Protein AF-A0A7S3N194-F1 (afdb_monomer)

InterPro domains:
  IPR008942 ENTH/VHS [G3DSA:1.25.40.90] (1-101)
  IPR008942 ENTH/VHS [SSF48464] (1-101)
  IPR013809 ENTH domain [PF01417] (1-84)
  IPR013809 ENTH domain [PS50942] (1-88)
  IPR013809 ENTH domain [SM00273] (1-88)

Structure (mmCIF, N/CA/C/O backbone):
data_AF-A0A7S3N194-F1
#
_entry.id   AF-A0A7S3N194-F1
#
loop_
_atom_site.group_PDB
_atom_site.id
_atom_site.type_symbol
_atom_site.label_atom_id
_atom_site.label_alt_id
_atom_site.label_comp_id
_atom_site.label_asym_id
_atom_site.label_entity_id
_atom_site.label_seq_id
_atom_site.pdbx_PDB_ins_code
_atom_site.Cartn_x
_atom_site.Cartn_y
_atom_site.Cartn_z
_atom_site.occupancy
_atom_site.B_iso_or_equiv
_atom_site.auth_seq_id
_atom_site.auth_comp_id
_atom_site.auth_asym_id
_atom_site.auth_atom_id
_atom_site.pdbx_PDB_model_num
ATOM 1 N N . MET A 1 1 ? -13.925 -4.784 -1.939 1.00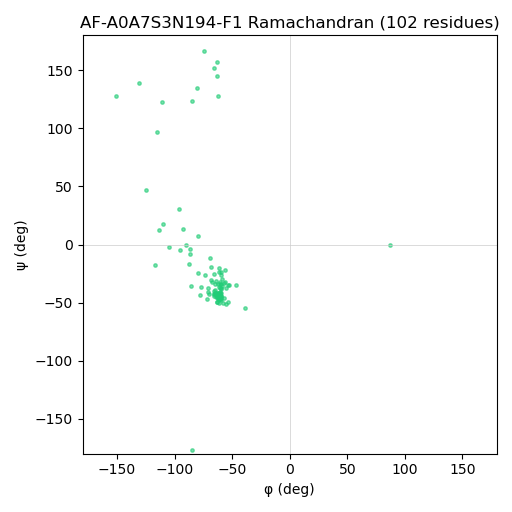 89.81 1 MET A N 1
ATOM 2 C CA . MET A 1 1 ? -12.545 -5.294 -2.088 1.00 89.81 1 MET A CA 1
ATOM 3 C C . MET A 1 1 ? -12.250 -5.888 -3.461 1.00 89.81 1 MET A C 1
ATOM 5 O O . MET A 1 1 ? -11.300 -5.421 -4.072 1.00 89.81 1 MET A O 1
ATOM 9 N N . LYS A 1 2 ? -13.063 -6.818 -3.996 1.00 90.88 2 LYS A N 1
ATOM 10 C CA . LYS A 1 2 ? -12.863 -7.462 -5.319 1.00 90.88 2 LYS A CA 1
ATOM 11 C C . LYS A 1 2 ? -12.347 -6.525 -6.428 1.00 90.88 2 LYS A C 1
ATOM 13 O O . LYS A 1 2 ? -11.285 -6.770 -6.983 1.00 90.88 2 LYS A O 1
ATOM 18 N N . HIS A 1 3 ? -13.035 -5.410 -6.674 1.00 93.06 3 HIS A N 1
ATOM 19 C CA . HIS A 1 3 ? -12.635 -4.463 -7.720 1.00 93.06 3 HIS A CA 1
ATOM 20 C C . HIS A 1 3 ? -11.260 -3.816 -7.509 1.00 93.06 3 HIS A C 1
ATOM 22 O O . HIS A 1 3 ? -10.567 -3.551 -8.484 1.00 93.06 3 HIS A O 1
ATOM 28 N N . LEU A 1 4 ? -10.838 -3.559 -6.266 1.00 94.19 4 LEU A N 1
ATOM 29 C CA . LEU A 1 4 ? -9.516 -2.980 -5.998 1.00 94.19 4 LEU A CA 1
ATOM 30 C C . LEU A 1 4 ? -8.405 -3.996 -6.284 1.00 94.19 4 LEU A C 1
ATOM 32 O O . LEU A 1 4 ? -7.382 -3.631 -6.858 1.00 94.19 4 LEU A O 1
ATOM 36 N N . TRP A 1 5 ? -8.639 -5.271 -5.966 1.00 94.81 5 TRP A N 1
ATOM 37 C CA . TRP A 1 5 ? -7.721 -6.359 -6.306 1.00 94.81 5 TRP A CA 1
ATOM 38 C C . TRP A 1 5 ? -7.580 -6.543 -7.819 1.00 94.81 5 TRP A C 1
ATOM 40 O O . TRP A 1 5 ? -6.464 -6.664 -8.316 1.00 94.81 5 TRP A O 1
ATOM 50 N N . GLU A 1 6 ? -8.686 -6.468 -8.564 1.00 94.69 6 GLU A N 1
ATOM 51 C CA . GLU A 1 6 ? -8.670 -6.483 -10.035 1.00 94.69 6 GLU A CA 1
ATOM 52 C C . GLU A 1 6 ? -7.846 -5.314 -10.604 1.00 94.69 6 GLU A C 1
ATOM 54 O O . GLU A 1 6 ? -7.117 -5.484 -11.580 1.00 94.69 6 GLU A O 1
ATOM 59 N N . LYS A 1 7 ? -7.898 -4.121 -9.987 1.00 93.38 7 LYS A N 1
ATOM 60 C CA . LYS A 1 7 ? -7.086 -2.973 -10.433 1.00 93.38 7 LYS A CA 1
ATOM 61 C C . LYS A 1 7 ? -5.588 -3.160 -10.203 1.00 93.38 7 LYS A C 1
ATOM 63 O O . LYS A 1 7 ? -4.817 -2.646 -11.014 1.00 93.38 7 LYS A O 1
ATOM 68 N N . LEU A 1 8 ? -5.163 -3.896 -9.176 1.00 93.75 8 LEU A N 1
ATOM 69 C CA . LEU A 1 8 ? -3.742 -4.211 -8.984 1.00 93.75 8 LEU A CA 1
ATOM 70 C C . LEU A 1 8 ? -3.190 -5.113 -10.096 1.00 93.75 8 LEU A C 1
ATOM 72 O O . LEU A 1 8 ? -2.012 -5.031 -10.410 1.00 93.75 8 LEU A O 1
ATOM 76 N N . GLN A 1 9 ? -4.033 -5.902 -10.763 1.00 93.06 9 GLN A N 1
ATOM 77 C CA . GLN A 1 9 ? -3.627 -6.754 -11.888 1.00 93.06 9 GLN A CA 1
ATOM 78 C C . GLN A 1 9 ? -3.500 -5.995 -13.225 1.00 93.06 9 GLN A C 1
ATOM 80 O O . GLN A 1 9 ? -3.319 -6.611 -14.277 1.00 93.06 9 GLN A O 1
ATOM 85 N N . SER A 1 10 ? -3.605 -4.660 -13.214 1.00 94.50 10 SER A N 1
ATOM 86 C CA . SER A 1 10 ? -3.433 -3.836 -14.417 1.00 94.50 10 SER A CA 1
ATOM 87 C C . SER A 1 10 ? -2.011 -3.951 -14.979 1.00 94.50 10 SER A C 1
ATOM 89 O O . SER A 1 10 ? -1.057 -4.266 -14.268 1.00 94.50 10 SER A O 1
ATOM 91 N N . LYS A 1 11 ? -1.841 -3.657 -16.274 1.00 94.06 11 LYS A N 1
ATOM 92 C CA . LYS A 1 11 ? -0.515 -3.717 -16.915 1.00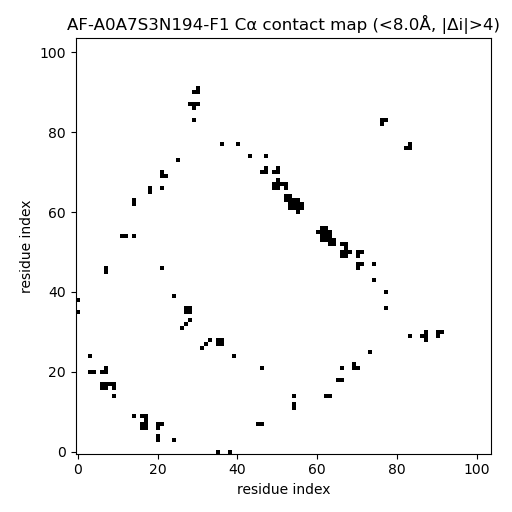 94.06 11 LYS A CA 1
ATOM 93 C C . LYS A 1 11 ? 0.414 -2.638 -16.327 1.00 94.06 11 LYS A C 1
ATOM 95 O O . LYS A 1 11 ? -0.084 -1.562 -16.000 1.00 94.06 11 LYS A O 1
ATOM 100 N N . PRO A 1 12 ? 1.752 -2.819 -16.304 1.00 92.56 12 PRO A N 1
ATOM 101 C CA . PRO A 1 12 ? 2.683 -1.808 -15.777 1.00 92.56 12 PRO A CA 1
ATOM 102 C C . PRO A 1 12 ? 2.527 -0.415 -16.407 1.00 92.56 12 PRO A C 1
ATOM 104 O O . PRO A 1 12 ? 2.601 0.593 -15.714 1.00 92.56 12 PRO A O 1
ATOM 107 N N . LYS A 1 13 ? 2.198 -0.346 -17.707 1.00 93.19 13 LYS A N 1
ATOM 108 C CA . LYS A 1 13 ? 1.898 0.918 -18.409 1.00 93.19 13 LYS A CA 1
ATOM 109 C C . LYS A 1 13 ? 0.692 1.683 -17.845 1.00 93.19 13 LYS A C 1
ATOM 111 O O . LYS A 1 13 ? 0.552 2.878 -18.073 1.00 93.19 13 LYS A O 1
ATOM 116 N N . GLU A 1 14 ? -0.187 0.998 -17.121 1.00 94.44 14 GLU A N 1
ATOM 117 C CA . GLU A 1 14 ? -1.345 1.557 -16.428 1.00 94.44 14 GLU A CA 1
ATOM 118 C C . GLU A 1 14 ? -1.032 1.833 -14.946 1.00 94.44 14 GLU A C 1
ATOM 120 O O . GLU A 1 14 ? -1.933 1.783 -14.109 1.00 94.44 14 GLU A O 1
ATOM 125 N N . TRP A 1 15 ? 0.225 2.146 -14.607 1.00 93.75 15 TRP A N 1
ATOM 126 C CA . TRP A 1 15 ? 0.702 2.386 -13.238 1.00 93.75 15 TRP A CA 1
ATOM 127 C C . TRP A 1 15 ? -0.200 3.324 -12.424 1.00 93.75 15 TRP A C 1
ATOM 129 O O . TRP A 1 15 ? -0.428 3.081 -11.246 1.00 93.75 15 TRP A O 1
ATOM 139 N N . ARG A 1 16 ? -0.812 4.338 -13.054 1.00 94.81 16 ARG A N 1
ATOM 140 C CA . ARG A 1 16 ? -1.766 5.254 -12.400 1.00 94.81 16 ARG A CA 1
ATOM 141 C C . ARG A 1 16 ? -2.992 4.530 -11.829 1.00 94.81 16 ARG A C 1
ATOM 143 O O . ARG A 1 16 ? -3.527 4.947 -10.806 1.00 94.81 16 ARG A O 1
ATOM 150 N N . ARG A 1 17 ? -3.470 3.461 -12.480 1.00 95.62 17 ARG A N 1
ATOM 151 C CA . ARG A 1 17 ? -4.587 2.633 -11.981 1.00 95.62 17 ARG A CA 1
ATOM 152 C C . ARG A 1 17 ? -4.164 1.832 -10.755 1.00 95.62 17 ARG A C 1
ATOM 154 O O . ARG A 1 17 ? -4.913 1.789 -9.783 1.00 95.62 17 ARG A O 1
ATOM 161 N N . ILE A 1 18 ? -2.963 1.262 -10.802 1.00 95.69 18 ILE A N 1
ATOM 162 C CA . ILE A 1 18 ? -2.358 0.516 -9.694 1.00 95.69 18 ILE A CA 1
ATOM 163 C C . ILE A 1 18 ? -2.149 1.459 -8.501 1.00 95.69 18 ILE A C 1
ATOM 165 O O . ILE A 1 18 ? -2.639 1.185 -7.409 1.00 95.69 18 ILE A O 1
ATOM 169 N N . ALA A 1 19 ? -1.539 2.625 -8.732 1.00 94.50 19 ALA A N 1
ATOM 170 C CA . ALA A 1 19 ? -1.311 3.658 -7.726 1.00 94.50 19 ALA A CA 1
ATOM 171 C C . ALA A 1 19 ? -2.615 4.083 -7.046 1.00 94.50 19 ALA A C 1
ATOM 173 O O . ALA A 1 19 ? -2.712 4.053 -5.822 1.00 94.50 19 ALA A O 1
ATOM 174 N N . LYS A 1 20 ? -3.650 4.426 -7.823 1.00 96.00 20 LYS A N 1
ATOM 175 C CA . LYS A 1 20 ? -4.959 4.808 -7.274 1.00 96.00 20 LYS A CA 1
ATOM 176 C C . LYS A 1 20 ? -5.588 3.689 -6.444 1.00 96.00 20 LYS A C 1
ATOM 178 O O . LYS A 1 20 ? -6.180 3.977 -5.411 1.00 96.00 20 LYS A O 1
ATOM 183 N N . ALA A 1 21 ? -5.450 2.428 -6.856 1.00 96.88 21 ALA A N 1
ATOM 184 C CA . ALA A 1 21 ? -5.954 1.301 -6.076 1.00 96.88 21 ALA A CA 1
ATOM 185 C C . ALA A 1 21 ? -5.246 1.188 -4.715 1.00 96.88 21 ALA A C 1
ATOM 187 O O . ALA A 1 21 ? -5.928 1.064 -3.700 1.00 96.88 21 ALA A O 1
ATOM 188 N N . ILE A 1 22 ? -3.914 1.315 -4.681 1.00 95.94 22 ILE A N 1
ATOM 189 C CA . ILE A 1 22 ? -3.121 1.300 -3.438 1.00 95.94 22 ILE A CA 1
ATOM 190 C C . ILE A 1 22 ? -3.513 2.471 -2.526 1.00 95.94 22 ILE A C 1
ATOM 192 O O . ILE A 1 22 ? -3.731 2.273 -1.335 1.00 95.94 22 ILE A O 1
ATOM 196 N N . HIS A 1 23 ? -3.688 3.672 -3.081 1.00 96.25 23 HIS A N 1
ATOM 197 C CA . HIS A 1 23 ? -4.139 4.842 -2.321 1.00 96.25 23 HIS A CA 1
ATOM 198 C C . HIS A 1 23 ? -5.520 4.637 -1.693 1.00 96.25 23 HIS A C 1
ATOM 200 O O . HIS A 1 23 ? -5.737 4.979 -0.532 1.00 96.25 23 HIS A O 1
ATOM 206 N N . VAL A 1 24 ? -6.458 4.052 -2.442 1.00 96.56 24 VAL A N 1
ATOM 207 C CA . VAL A 1 24 ? -7.786 3.735 -1.905 1.00 96.56 24 VAL A CA 1
ATOM 208 C C . VAL A 1 24 ? -7.684 2.676 -0.806 1.00 96.56 24 VAL A C 1
ATOM 210 O O . VAL A 1 24 ? -8.360 2.804 0.211 1.00 96.56 24 VAL A O 1
ATOM 213 N N . MET A 1 25 ? -6.833 1.659 -0.962 1.00 96.94 25 MET A N 1
ATOM 214 C CA . MET A 1 25 ? -6.605 0.660 0.087 1.00 96.94 25 MET A CA 1
ATOM 215 C C . MET A 1 25 ? -6.033 1.290 1.365 1.00 96.94 25 MET A C 1
ATOM 217 O O . MET A 1 25 ? -6.580 1.043 2.438 1.00 96.94 25 MET A O 1
ATOM 221 N N . ASP A 1 26 ? -5.017 2.153 1.264 1.00 96.12 26 ASP A N 1
ATOM 222 C CA . ASP A 1 26 ? -4.463 2.897 2.410 1.00 96.12 26 ASP A CA 1
ATOM 223 C C . ASP A 1 26 ? -5.536 3.741 3.113 1.00 96.12 26 ASP A C 1
ATOM 225 O O . ASP A 1 26 ? -5.698 3.682 4.336 1.00 96.12 26 ASP A O 1
ATOM 229 N N . TYR A 1 27 ? -6.347 4.464 2.337 1.00 96.31 27 TYR A N 1
ATOM 230 C CA . TYR A 1 27 ? -7.448 5.249 2.883 1.00 96.31 27 TYR A CA 1
ATOM 231 C C . TYR A 1 27 ? -8.468 4.377 3.625 1.00 96.31 27 TYR A C 1
ATOM 233 O O . TYR A 1 27 ? -8.893 4.727 4.730 1.00 96.31 27 TYR A O 1
ATOM 241 N N . LEU A 1 28 ? -8.854 3.233 3.052 1.00 96.69 28 LEU A N 1
ATOM 242 C CA . LEU A 1 28 ? -9.819 2.313 3.656 1.00 96.69 28 LEU A CA 1
ATOM 243 C C . LEU A 1 28 ? -9.283 1.645 4.928 1.00 96.69 28 LEU A C 1
ATOM 245 O O . LEU A 1 28 ? -10.061 1.413 5.852 1.00 96.69 28 LEU A O 1
ATOM 249 N N . VAL A 1 29 ? -7.978 1.386 5.027 1.00 96.94 29 VAL A N 1
ATOM 250 C CA . VAL A 1 29 ? -7.361 0.890 6.270 1.00 96.94 29 VAL A CA 1
ATOM 251 C C . VAL A 1 29 ? -7.534 1.895 7.411 1.00 96.94 29 VAL A C 1
ATOM 253 O O . VAL A 1 29 ? -7.807 1.497 8.545 1.00 96.94 29 VAL A O 1
ATOM 256 N N . LYS A 1 30 ? -7.462 3.196 7.115 1.00 96.94 30 LYS A N 1
ATOM 257 C CA . LYS A 1 30 ? -7.597 4.279 8.106 1.00 96.94 30 LYS A CA 1
ATOM 258 C C . LYS A 1 30 ? -9.052 4.681 8.383 1.00 96.94 30 LYS A C 1
ATOM 260 O O . LYS A 1 30 ? -9.404 4.980 9.515 1.00 96.94 30 LYS A O 1
ATOM 265 N N . ASN A 1 31 ? -9.918 4.661 7.370 1.00 96.00 31 ASN A N 1
ATOM 266 C CA . ASN A 1 31 ? -11.264 5.257 7.442 1.00 96.00 31 ASN A CA 1
ATOM 267 C C . ASN A 1 31 ? -12.410 4.248 7.276 1.00 96.00 31 ASN A C 1
ATOM 269 O O . ASN A 1 31 ? -13.563 4.554 7.576 1.00 96.00 31 ASN A O 1
ATOM 273 N N . GLY A 1 32 ? -12.120 3.060 6.747 1.00 94.56 32 GLY A N 1
ATOM 274 C CA . GLY A 1 32 ? -13.114 2.054 6.389 1.00 94.56 32 GLY A CA 1
ATOM 275 C C . GLY A 1 32 ? -13.526 1.152 7.550 1.00 94.56 32 GLY A C 1
ATOM 276 O O . GLY A 1 32 ? -13.070 1.296 8.689 1.00 94.56 32 GLY A O 1
ATOM 277 N N . ALA A 1 33 ? -14.389 0.182 7.247 1.00 95.25 33 ALA A N 1
ATOM 278 C CA . ALA A 1 33 ? -14.830 -0.821 8.210 1.00 95.25 33 ALA A CA 1
ATOM 279 C C . ALA A 1 33 ? -13.650 -1.689 8.696 1.00 95.25 33 ALA A C 1
ATOM 281 O O . ALA A 1 33 ? -12.782 -2.022 7.885 1.00 95.25 33 ALA A O 1
ATOM 282 N N . PRO A 1 34 ? -13.633 -2.134 9.969 1.00 93.69 34 PRO A N 1
ATOM 283 C CA . PRO A 1 34 ? -12.563 -2.984 10.501 1.00 93.69 34 PRO A CA 1
ATOM 284 C C . PRO A 1 34 ? -12.297 -4.242 9.665 1.00 93.69 34 PRO A C 1
ATOM 286 O O . PRO A 1 34 ? -11.148 -4.632 9.490 1.00 93.69 34 PRO A O 1
ATOM 289 N N . ARG A 1 35 ? -13.345 -4.827 9.069 1.00 95.69 35 ARG A N 1
ATOM 290 C CA . ARG A 1 35 ? -13.234 -5.992 8.180 1.00 95.69 35 ARG A CA 1
ATOM 291 C C . ARG A 1 35 ? -12.297 -5.763 6.989 1.00 95.69 35 ARG A C 1
ATOM 293 O O . ARG A 1 35 ? -11.616 -6.690 6.579 1.00 95.69 35 ARG A O 1
ATOM 300 N N . VAL A 1 36 ? -12.206 -4.534 6.477 1.00 96.44 36 VAL A N 1
ATOM 301 C CA . VAL A 1 36 ? -11.314 -4.211 5.350 1.00 96.44 36 VAL A CA 1
ATOM 302 C C . VAL A 1 36 ? -9.844 -4.407 5.722 1.00 96.44 36 VAL A C 1
ATOM 304 O O . VAL A 1 36 ? -9.045 -4.789 4.875 1.00 96.44 36 VAL A O 1
ATOM 307 N N . ILE A 1 37 ? -9.482 -4.195 6.989 1.00 96.38 37 ILE A N 1
ATOM 308 C CA . ILE A 1 37 ? -8.121 -4.441 7.477 1.00 96.38 37 ILE A CA 1
ATOM 309 C C . ILE A 1 37 ? -7.80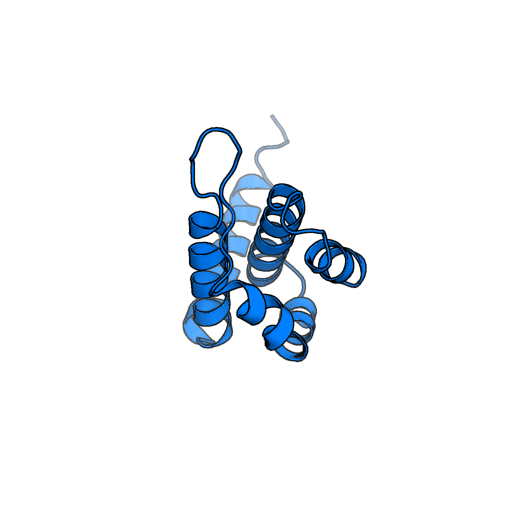2 -5.932 7.371 1.00 96.38 37 ILE A C 1
ATOM 311 O O . ILE A 1 37 ? -6.727 -6.278 6.892 1.00 96.38 37 ILE A O 1
ATOM 315 N N . GLN A 1 38 ? -8.734 -6.799 7.783 1.00 95.62 38 GLN A N 1
ATOM 316 C CA . GLN A 1 38 ? -8.560 -8.247 7.677 1.00 95.62 38 GLN A CA 1
ATOM 317 C C . GLN A 1 38 ? -8.447 -8.675 6.212 1.00 95.62 38 GLN A C 1
ATOM 319 O O . GLN A 1 38 ? -7.461 -9.305 5.851 1.00 95.62 38 GLN A O 1
ATOM 324 N N . ASP A 1 39 ? -9.372 -8.218 5.358 1.00 96.00 39 ASP A N 1
ATOM 325 C CA . ASP A 1 39 ? -9.355 -8.522 3.922 1.00 96.00 39 ASP A CA 1
ATOM 326 C C . ASP A 1 39 ? -8.019 -8.115 3.260 1.00 96.00 39 ASP A C 1
ATOM 328 O O . ASP A 1 39 ? -7.530 -8.795 2.362 1.00 96.00 39 ASP A O 1
ATOM 332 N N . ILE A 1 40 ? -7.422 -6.990 3.677 1.00 96.12 40 ILE A N 1
ATOM 333 C CA . ILE A 1 40 ? -6.125 -6.525 3.159 1.00 96.12 40 ILE A CA 1
ATOM 334 C C . ILE A 1 40 ? -4.960 -7.318 3.757 1.00 96.12 40 ILE A C 1
ATOM 336 O O . ILE A 1 40 ? -3.995 -7.581 3.044 1.00 96.12 40 ILE A O 1
ATOM 340 N N . LYS A 1 41 ? -5.026 -7.707 5.036 1.00 95.69 41 LYS A N 1
ATOM 341 C CA . LYS A 1 41 ? -3.995 -8.529 5.686 1.00 95.69 41 LYS A CA 1
ATOM 342 C C . LYS A 1 41 ? -3.911 -9.927 5.077 1.00 95.69 41 LYS A C 1
ATOM 344 O O . LYS A 1 41 ? -2.801 -10.389 4.824 1.00 95.69 41 LYS A O 1
ATOM 349 N N . ASP A 1 42 ? -5.052 -10.548 4.790 1.00 95.81 42 ASP A N 1
ATOM 350 C CA . ASP A 1 42 ? -5.129 -11.888 4.192 1.00 95.81 42 ASP A CA 1
ATOM 351 C C . ASP A 1 42 ? -4.446 -11.938 2.814 1.00 95.81 42 ASP A C 1
ATOM 353 O O . ASP A 1 42 ? -3.797 -12.918 2.454 1.00 95.81 42 ASP A O 1
ATOM 357 N N . ASP A 1 43 ? -4.534 -10.838 2.066 1.00 95.50 43 ASP A N 1
ATOM 358 C CA . ASP A 1 43 ? -4.007 -10.694 0.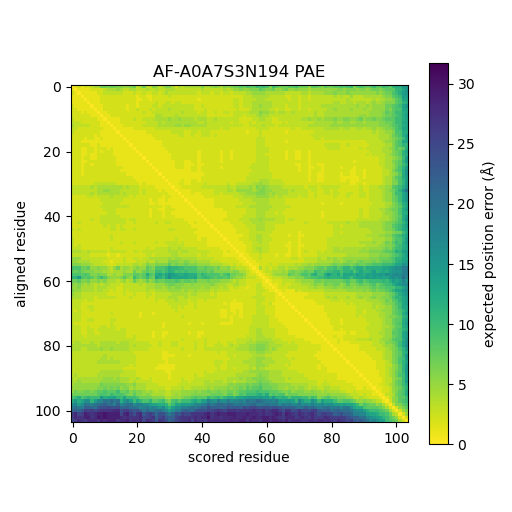709 1.00 95.50 43 ASP A CA 1
ATOM 359 C C . ASP A 1 43 ? -2.796 -9.741 0.617 1.00 95.50 43 ASP A C 1
ATOM 361 O O . ASP A 1 43 ? -2.430 -9.280 -0.471 1.00 95.50 43 ASP A O 1
ATOM 365 N N . LEU A 1 44 ? -2.129 -9.447 1.739 1.00 94.12 44 LEU A N 1
ATOM 366 C CA . LEU A 1 44 ? -1.074 -8.423 1.821 1.00 94.12 44 LEU A CA 1
ATOM 367 C C . LEU A 1 44 ? 0.098 -8.692 0.865 1.00 94.12 44 LEU A C 1
ATOM 369 O O . LEU A 1 44 ? 0.717 -7.761 0.345 1.00 94.12 44 LEU A O 1
ATOM 373 N N . PHE A 1 45 ? 0.373 -9.963 0.570 1.00 94.50 45 PHE A N 1
ATOM 374 C CA . PHE A 1 45 ? 1.401 -10.367 -0.391 1.00 94.50 45 PHE A CA 1
ATOM 375 C C . PHE A 1 45 ? 1.180 -9.763 -1.791 1.00 94.50 45 PHE A C 1
ATOM 377 O O . PHE A 1 45 ? 2.152 -9.420 -2.465 1.00 94.50 45 PHE A O 1
ATOM 384 N N . LYS A 1 46 ? -0.081 -9.559 -2.213 1.00 94.88 46 LYS A N 1
ATOM 385 C CA . LYS A 1 46 ? -0.423 -8.936 -3.505 1.00 94.88 46 LYS A CA 1
ATOM 386 C C . LYS A 1 46 ? 0.028 -7.479 -3.563 1.00 94.88 46 LYS A C 1
ATOM 388 O O . LYS A 1 46 ? 0.414 -7.002 -4.623 1.00 94.88 46 LYS A O 1
ATOM 393 N N . ILE A 1 47 ? -0.007 -6.780 -2.430 1.00 95.00 47 ILE A N 1
ATOM 394 C CA . ILE A 1 47 ? 0.464 -5.395 -2.309 1.00 95.00 47 ILE A CA 1
ATOM 395 C C . ILE A 1 47 ? 1.993 -5.373 -2.219 1.00 95.00 47 ILE A C 1
ATOM 397 O O . ILE A 1 47 ? 2.640 -4.597 -2.918 1.00 95.00 47 ILE A O 1
ATOM 401 N N . ARG A 1 48 ? 2.591 -6.271 -1.423 1.00 95.06 48 ARG A N 1
ATOM 402 C CA . ARG A 1 48 ? 4.055 -6.390 -1.280 1.00 95.06 48 ARG A CA 1
ATOM 403 C C . ARG A 1 48 ? 4.771 -6.696 -2.596 1.00 95.06 48 ARG A C 1
ATOM 405 O O . ARG A 1 48 ? 5.917 -6.282 -2.755 1.00 95.06 48 ARG A O 1
ATOM 412 N N . ALA A 1 49 ? 4.103 -7.332 -3.560 1.00 95.06 49 ALA A N 1
ATOM 413 C CA . ALA A 1 49 ? 4.631 -7.535 -4.911 1.00 95.06 49 ALA A CA 1
ATOM 414 C C . ALA A 1 49 ? 5.031 -6.223 -5.621 1.00 95.06 49 ALA A C 1
ATOM 416 O O . ALA A 1 49 ? 5.862 -6.243 -6.524 1.00 95.06 49 ALA A O 1
ATOM 417 N N . PHE A 1 50 ? 4.491 -5.075 -5.195 1.00 95.69 50 PHE A N 1
ATOM 418 C CA . PHE A 1 50 ? 4.831 -3.759 -5.740 1.00 95.69 50 PHE A CA 1
ATOM 419 C C . PHE A 1 50 ? 6.000 -3.064 -5.026 1.00 95.69 50 PHE A C 1
ATOM 421 O O . PHE A 1 50 ? 6.402 -1.983 -5.447 1.00 95.69 50 PHE A O 1
ATOM 428 N N . SER A 1 51 ? 6.592 -3.671 -3.992 1.00 95.00 51 SER A N 1
ATOM 429 C CA . SER A 1 51 ? 7.745 -3.106 -3.263 1.00 95.00 51 SER A CA 1
ATOM 430 C C . SER A 1 51 ? 8.989 -2.906 -4.137 1.00 95.00 51 SER A C 1
ATOM 432 O O . SER A 1 51 ? 9.812 -2.041 -3.853 1.00 95.00 51 SER A O 1
ATOM 434 N N . THR A 1 52 ? 9.103 -3.659 -5.231 1.00 94.56 52 THR A N 1
ATOM 435 C CA . THR A 1 52 ? 10.179 -3.558 -6.230 1.00 94.56 52 THR A CA 1
ATOM 436 C C . THR A 1 52 ? 9.669 -3.080 -7.593 1.00 94.56 52 THR A C 1
ATOM 438 O O . THR A 1 52 ? 10.389 -3.144 -8.589 1.00 94.56 52 THR A O 1
ATOM 441 N N . PHE A 1 53 ? 8.426 -2.585 -7.662 1.00 95.00 53 PHE A N 1
ATOM 442 C CA . PHE A 1 53 ? 7.824 -2.128 -8.911 1.00 95.00 53 PHE A CA 1
ATOM 443 C C . PHE A 1 53 ? 8.615 -0.959 -9.490 1.00 95.00 53 PHE A C 1
ATOM 445 O O . PHE A 1 53 ? 8.841 0.043 -8.814 1.00 95.00 53 PHE A O 1
ATOM 452 N N . THR A 1 54 ? 8.999 -1.067 -10.758 1.00 93.12 54 THR A N 1
ATOM 453 C CA . THR A 1 54 ? 9.669 -0.006 -11.511 1.00 93.12 54 THR A CA 1
ATOM 454 C C . THR A 1 54 ? 8.964 0.171 -12.846 1.00 93.12 54 THR A C 1
ATOM 456 O O . THR A 1 54 ? 8.560 -0.793 -13.498 1.00 93.12 54 THR A O 1
ATOM 459 N N . PHE A 1 55 ? 8.788 1.421 -13.255 1.00 94.31 55 PHE A N 1
ATOM 460 C CA . PHE A 1 55 ? 8.244 1.748 -14.565 1.00 94.31 55 PHE A CA 1
ATOM 461 C C . PHE A 1 55 ? 8.815 3.085 -15.015 1.00 94.31 55 PHE A C 1
ATOM 463 O O . PHE A 1 55 ? 8.745 4.059 -14.271 1.00 94.31 55 PHE A O 1
ATOM 470 N N . LYS A 1 56 ? 9.383 3.135 -16.219 1.00 93.56 56 LYS A N 1
ATOM 471 C CA . LYS A 1 56 ? 9.934 4.355 -16.811 1.00 93.56 56 LYS A CA 1
ATOM 472 C C . LYS A 1 56 ? 9.050 4.763 -17.984 1.00 93.56 56 LYS A C 1
ATOM 474 O O . LYS A 1 56 ? 8.832 3.962 -18.892 1.00 93.56 56 LYS A O 1
ATOM 479 N N . GLU A 1 57 ? 8.511 5.978 -17.947 1.00 88.81 57 GLU A N 1
ATOM 480 C CA . GLU A 1 57 ? 7.735 6.528 -19.064 1.00 88.81 57 GLU A CA 1
ATOM 481 C C . GLU A 1 57 ? 8.658 6.940 -20.224 1.00 88.81 57 GLU A C 1
ATOM 483 O O . GLU A 1 57 ? 9.875 7.045 -20.069 1.00 88.81 57 GLU A O 1
ATOM 488 N N . SER A 1 58 ? 8.081 7.198 -21.403 1.00 88.81 58 SER A N 1
ATOM 489 C CA . SER A 1 58 ? 8.823 7.655 -22.591 1.00 88.81 58 SER A CA 1
ATOM 490 C C . SER A 1 58 ? 9.563 8.980 -22.375 1.00 88.81 58 SER A C 1
ATOM 492 O O . SER A 1 58 ? 10.561 9.239 -23.037 1.00 88.81 58 SER A O 1
ATOM 494 N N . 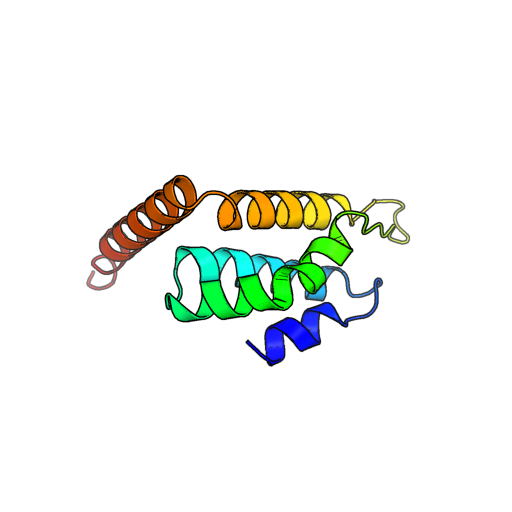THR A 1 59 ? 9.113 9.791 -21.416 1.00 89.94 59 THR A N 1
ATOM 495 C CA . THR A 1 59 ? 9.775 11.022 -20.956 1.00 89.94 59 THR A CA 1
ATOM 496 C C . THR A 1 59 ? 11.073 10.760 -20.189 1.00 89.94 59 THR A C 1
ATOM 498 O O . THR A 1 59 ? 11.828 11.687 -19.915 1.00 89.94 59 THR A O 1
ATOM 501 N N . GLY A 1 60 ? 11.332 9.506 -19.812 1.00 87.50 60 GLY A N 1
ATOM 502 C CA . GLY A 1 60 ? 12.483 9.097 -19.022 1.00 87.50 60 GLY A CA 1
ATOM 503 C C . GLY A 1 60 ? 12.287 9.194 -17.505 1.00 87.50 60 GLY A C 1
ATOM 504 O O . GLY A 1 60 ? 13.194 8.813 -16.768 1.00 87.50 60 GLY A O 1
ATOM 505 N N . VAL A 1 61 ? 11.121 9.645 -17.033 1.00 89.94 61 VAL A N 1
ATOM 506 C CA . VAL A 1 61 ? 10.798 9.734 -15.599 1.00 89.94 61 VAL A CA 1
ATOM 507 C C . VAL A 1 61 ? 10.379 8.364 -15.057 1.00 89.94 61 VAL A C 1
ATOM 509 O O . VAL A 1 61 ? 9.598 7.643 -15.682 1.00 89.94 61 VAL A O 1
ATOM 512 N N . GLU A 1 62 ? 10.912 7.999 -13.890 1.00 91.94 62 GLU A N 1
ATOM 513 C CA . GLU A 1 62 ? 10.573 6.767 -13.175 1.00 91.94 62 GLU A CA 1
ATOM 514 C C . GLU A 1 62 ? 9.324 6.985 -12.312 1.00 91.94 62 GLU A C 1
ATOM 516 O O . GLU A 1 62 ? 9.292 7.876 -11.472 1.00 91.94 62 GLU A O 1
ATOM 521 N N . GLN A 1 63 ? 8.293 6.172 -12.524 1.00 91.06 63 GLN A N 1
ATOM 522 C CA . GLN A 1 63 ? 6.978 6.297 -11.884 1.00 91.06 63 GLN A CA 1
ATOM 523 C C . GLN A 1 63 ? 6.742 5.248 -10.788 1.00 91.06 63 GLN A C 1
ATOM 525 O O . GLN A 1 63 ? 5.687 5.221 -10.162 1.00 91.06 63 GLN A O 1
ATOM 530 N N . GLY A 1 64 ? 7.689 4.334 -10.564 1.00 92.12 64 GLY A N 1
ATOM 531 C CA . GLY A 1 64 ? 7.536 3.279 -9.566 1.00 92.12 64 GLY A CA 1
ATOM 532 C C . GLY A 1 64 ? 7.802 3.751 -8.138 1.00 92.12 64 GLY A C 1
ATOM 533 O O . GLY A 1 64 ? 7.263 3.158 -7.209 1.00 92.12 64 GLY A O 1
ATOM 534 N N . PHE A 1 65 ? 8.585 4.819 -7.954 1.00 93.31 65 PHE A N 1
ATOM 535 C CA . PHE A 1 65 ? 8.972 5.327 -6.635 1.00 93.31 65 PHE A CA 1
ATOM 536 C C . PHE A 1 65 ? 7.771 5.605 -5.721 1.00 93.31 65 PHE A C 1
ATOM 538 O O . PHE A 1 65 ? 7.734 5.101 -4.601 1.00 93.31 65 PHE A O 1
ATOM 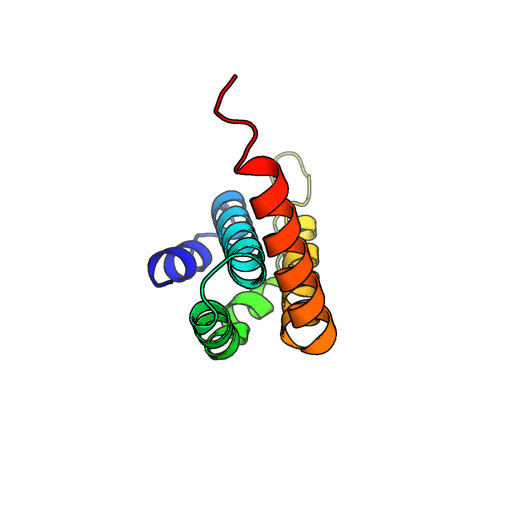545 N N . GLU A 1 66 ? 6.763 6.328 -6.216 1.00 89.88 66 GLU A N 1
ATOM 546 C CA . GLU A 1 66 ? 5.551 6.648 -5.450 1.00 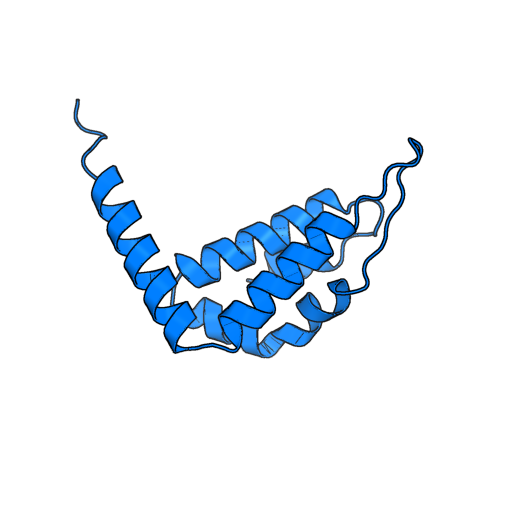89.88 66 GLU A CA 1
ATOM 547 C C . GLU A 1 66 ? 4.806 5.380 -5.000 1.00 89.88 66 GLU A C 1
ATOM 549 O O . GLU A 1 66 ? 4.364 5.282 -3.855 1.00 89.88 66 GLU A O 1
ATOM 554 N N . LEU A 1 67 ? 4.697 4.374 -5.879 1.00 94.44 67 LEU A N 1
ATOM 555 C CA . LEU A 1 67 ? 4.052 3.107 -5.531 1.00 94.44 67 LEU A CA 1
ATOM 556 C C . LEU A 1 67 ? 4.846 2.361 -4.459 1.00 94.44 67 LEU A C 1
ATOM 558 O O . LEU A 1 67 ? 4.241 1.855 -3.515 1.00 94.44 67 LEU A O 1
ATOM 562 N N . ARG A 1 68 ? 6.177 2.297 -4.587 1.00 96.50 68 ARG A N 1
ATOM 563 C CA . ARG A 1 68 ? 7.045 1.616 -3.614 1.00 96.50 68 ARG A CA 1
ATOM 564 C C . ARG A 1 68 ? 6.933 2.255 -2.230 1.00 96.50 68 ARG A C 1
ATOM 566 O O . ARG A 1 68 ? 6.720 1.539 -1.254 1.00 96.50 68 ARG A O 1
ATOM 573 N N . ASP A 1 69 ? 6.994 3.584 -2.160 1.00 95.50 69 ASP A N 1
ATOM 574 C CA . ASP A 1 69 ? 6.833 4.341 -0.913 1.00 95.50 69 ASP A CA 1
ATOM 575 C C . ASP A 1 69 ? 5.460 4.079 -0.268 1.00 95.50 69 ASP A C 1
ATOM 577 O O . ASP A 1 69 ? 5.367 3.745 0.917 1.00 95.50 69 ASP A O 1
ATOM 581 N N . LYS A 1 70 ? 4.378 4.104 -1.059 1.00 95.25 70 LYS A N 1
ATOM 582 C CA . LYS A 1 70 ? 3.029 3.814 -0.548 1.00 95.25 70 LYS A CA 1
ATOM 583 C C . LYS A 1 70 ? 2.852 2.381 -0.064 1.00 95.25 70 LYS A C 1
ATOM 585 O O . LYS A 1 70 ? 2.205 2.163 0.959 1.00 95.25 70 LYS A O 1
ATOM 590 N N . VAL A 1 71 ? 3.434 1.410 -0.760 1.00 96.44 71 VAL A N 1
ATOM 591 C CA . VAL A 1 71 ? 3.422 -0.000 -0.346 1.00 96.44 71 VAL A CA 1
ATOM 592 C C . VAL A 1 71 ? 4.146 -0.171 0.983 1.00 96.44 71 VAL A C 1
ATOM 594 O O . VAL A 1 71 ? 3.613 -0.822 1.878 1.00 96.44 71 VAL A O 1
ATOM 597 N N . GLN A 1 72 ? 5.317 0.448 1.143 1.00 96.44 72 GLN A N 1
ATOM 598 C CA . GLN A 1 72 ? 6.084 0.383 2.385 1.00 96.44 72 GLN A CA 1
ATOM 599 C C . GLN A 1 72 ? 5.336 1.034 3.557 1.00 96.44 72 GLN A C 1
ATOM 601 O O . GLN A 1 72 ? 5.294 0.471 4.654 1.00 96.44 72 GLN A O 1
ATOM 606 N N . GLN A 1 73 ? 4.711 2.194 3.335 1.00 95.75 73 GLN A N 1
ATOM 607 C CA . GLN A 1 73 ? 3.891 2.870 4.345 1.00 95.75 73 GLN A CA 1
ATOM 608 C C . GLN A 1 73 ? 2.714 1.998 4.791 1.00 95.75 73 GLN A C 1
ATOM 610 O O . GLN A 1 73 ? 2.487 1.843 5.993 1.00 95.75 73 GLN A O 1
ATOM 615 N N . LEU A 1 74 ? 1.994 1.408 3.833 1.00 96.12 74 LEU A N 1
ATOM 616 C CA . LEU A 1 74 ? 0.848 0.546 4.105 1.00 96.12 74 LEU A CA 1
ATOM 617 C C . LEU A 1 74 ? 1.260 -0.738 4.835 1.00 96.12 74 LEU A C 1
ATOM 619 O O . LEU A 1 74 ? 0.609 -1.130 5.802 1.00 96.12 74 LEU A O 1
ATOM 623 N N . ASP A 1 75 ? 2.361 -1.365 4.419 1.00 96.12 75 ASP A N 1
ATOM 624 C CA . ASP A 1 75 ? 2.903 -2.551 5.081 1.00 96.12 75 ASP A CA 1
ATOM 625 C C . ASP A 1 75 ? 3.309 -2.242 6.527 1.00 96.12 75 ASP A C 1
ATOM 627 O O . ASP A 1 75 ? 2.907 -2.942 7.455 1.00 96.12 75 ASP A O 1
ATOM 631 N N . THR A 1 76 ? 4.025 -1.138 6.746 1.00 96.12 76 THR A N 1
ATOM 632 C CA . THR A 1 76 ? 4.415 -0.693 8.093 1.00 96.12 76 THR A CA 1
ATOM 633 C C . THR A 1 76 ? 3.188 -0.442 8.970 1.00 96.12 76 THR A C 1
ATOM 635 O O . THR A 1 76 ? 3.146 -0.873 10.119 1.00 96.12 76 THR A O 1
ATOM 638 N N . LEU A 1 77 ? 2.165 0.225 8.428 1.00 96.44 77 LEU A N 1
ATOM 639 C CA . LEU A 1 77 ? 0.928 0.519 9.148 1.00 96.44 77 LEU A CA 1
ATOM 640 C C . LEU A 1 77 ? 0.180 -0.755 9.563 1.00 96.44 77 LEU A C 1
ATOM 642 O O . LEU A 1 77 ? -0.329 -0.836 10.677 1.00 96.44 77 LEU A O 1
ATOM 646 N N . LEU A 1 78 ? 0.101 -1.757 8.686 1.00 95.56 78 LEU A N 1
ATOM 647 C CA . LEU A 1 78 ? -0.632 -2.996 8.963 1.00 95.56 78 LEU A CA 1
ATOM 648 C C . LEU A 1 78 ? 0.088 -3.919 9.956 1.00 95.56 78 LEU A C 1
ATOM 650 O O . LEU A 1 78 ? -0.585 -4.701 10.641 1.00 95.56 78 LEU A O 1
ATOM 654 N N . ASN A 1 79 ? 1.418 -3.816 10.041 1.00 95.50 79 ASN A N 1
ATOM 655 C CA . ASN A 1 79 ? 2.251 -4.571 10.981 1.00 95.50 79 ASN A CA 1
ATOM 656 C C . ASN A 1 79 ? 2.400 -3.897 12.358 1.00 95.50 79 ASN A C 1
ATOM 658 O O . ASN A 1 79 ? 2.892 -4.543 13.279 1.00 95.50 79 ASN A O 1
ATOM 662 N N . ASP A 1 80 ? 1.932 -2.657 12.534 1.00 96.75 80 ASP A N 1
ATOM 663 C CA . ASP A 1 80 ? 1.926 -1.946 13.820 1.00 96.75 80 ASP A CA 1
ATOM 664 C C . ASP A 1 80 ? 0.481 -1.673 14.296 1.00 96.75 80 ASP A C 1
ATOM 666 O O . ASP A 1 80 ? -0.146 -0.685 13.894 1.00 96.75 80 ASP A O 1
ATOM 670 N N . PRO A 1 81 ? -0.082 -2.530 15.173 1.00 94.75 81 PRO A N 1
ATOM 671 C CA . PRO A 1 81 ? -1.443 -2.367 15.682 1.00 94.75 81 PRO A CA 1
ATOM 672 C C . PRO A 1 81 ? -1.667 -1.062 16.456 1.00 94.75 81 PRO A C 1
ATOM 674 O O . PRO A 1 81 ? -2.770 -0.512 16.414 1.00 94.75 81 PRO A O 1
ATOM 677 N N . ASN A 1 82 ? -0.642 -0.562 17.155 1.00 97.19 82 ASN A N 1
ATOM 678 C CA . ASN A 1 82 ? -0.745 0.658 17.953 1.00 97.19 82 ASN A CA 1
ATOM 679 C C . ASN A 1 82 ? -0.837 1.876 17.037 1.00 97.19 82 ASN A C 1
ATOM 681 O O . ASN A 1 82 ? -1.740 2.703 17.195 1.00 97.19 82 ASN A O 1
ATOM 685 N N . LYS A 1 83 ? 0.038 1.940 16.029 1.00 97.12 83 LYS A N 1
ATOM 686 C CA . LYS A 1 83 ? -0.007 2.976 14.996 1.00 97.12 83 LYS A CA 1
ATOM 687 C C . LYS A 1 83 ? -1.313 2.926 14.212 1.00 97.12 83 LYS A C 1
ATOM 689 O O . LYS A 1 83 ? -1.949 3.958 14.028 1.00 97.12 83 LYS A O 1
ATOM 694 N N . LEU A 1 84 ? -1.766 1.738 13.812 1.00 97.06 84 LEU A N 1
ATOM 695 C CA . LEU A 1 84 ? -3.036 1.577 13.105 1.00 97.06 84 LEU A CA 1
ATOM 696 C C . LEU A 1 84 ? -4.225 2.086 13.924 1.00 97.06 84 LEU A C 1
ATOM 698 O O . LEU A 1 84 ? -5.086 2.785 13.390 1.00 97.06 84 LEU A O 1
ATOM 702 N N . LYS A 1 85 ? -4.275 1.765 15.220 1.00 96.69 85 LYS A N 1
ATOM 703 C CA . LYS A 1 85 ? -5.322 2.269 16.113 1.00 96.69 85 LYS A CA 1
ATOM 704 C C . LYS A 1 85 ? -5.290 3.796 16.192 1.00 96.69 85 LYS A C 1
ATOM 706 O O . LYS A 1 85 ? -6.333 4.423 16.036 1.00 96.69 85 LYS A O 1
ATOM 711 N N . TYR A 1 86 ? -4.108 4.380 16.383 1.00 97.25 86 TYR A N 1
ATOM 712 C CA . TYR A 1 86 ? -3.929 5.831 16.435 1.00 97.25 86 TYR A CA 1
ATOM 713 C C . TYR A 1 86 ? -4.410 6.525 15.153 1.00 97.25 86 TYR A C 1
ATOM 715 O O . TYR A 1 86 ? -5.232 7.436 15.220 1.00 97.25 86 TYR A O 1
ATOM 723 N N . GLU A 1 87 ? -3.971 6.052 13.985 1.00 96.88 87 GLU A N 1
ATOM 724 C CA . GLU A 1 87 ? -4.344 6.618 12.680 1.00 96.88 87 GLU A CA 1
ATOM 725 C C . GLU A 1 87 ? -5.858 6.561 12.437 1.00 96.88 87 GLU A C 1
ATOM 727 O O . GLU A 1 87 ? -6.443 7.498 11.897 1.00 96.88 87 GLU A O 1
ATOM 732 N N . ARG A 1 88 ? -6.523 5.482 12.871 1.00 96.81 88 ARG A N 1
ATOM 733 C CA . ARG A 1 88 ? -7.981 5.333 12.742 1.00 96.81 88 ARG A CA 1
ATOM 734 C C . ARG A 1 88 ? -8.753 6.266 13.674 1.00 96.81 88 ARG A C 1
ATOM 736 O O . ARG A 1 88 ? -9.750 6.846 13.249 1.00 96.81 88 ARG A O 1
ATOM 743 N N . GLU A 1 89 ? -8.300 6.442 14.915 1.00 96.00 89 GLU A N 1
ATOM 744 C CA . GLU A 1 89 ? -8.901 7.416 15.838 1.00 96.00 89 GLU A CA 1
ATOM 745 C C . GLU A 1 89 ? -8.698 8.851 15.341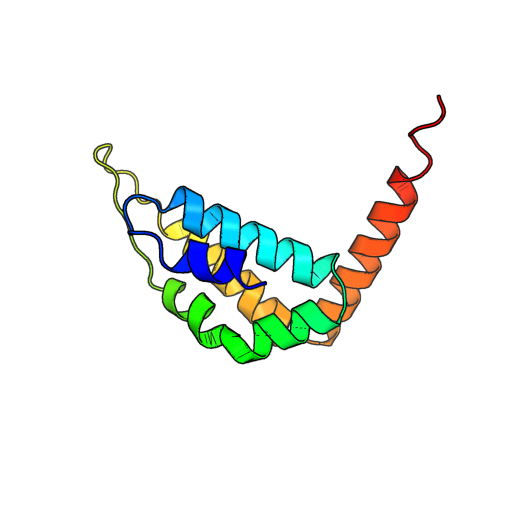 1.00 96.00 89 GLU A C 1
ATOM 747 O O . GLU A 1 89 ? -9.636 9.649 15.333 1.00 96.00 89 GLU A O 1
ATOM 752 N N . PHE A 1 90 ? -7.504 9.170 14.841 1.00 95.19 90 PHE A N 1
ATOM 753 C CA . PHE A 1 90 ? -7.219 10.466 14.234 1.00 95.19 90 PHE A CA 1
ATOM 754 C C . PHE A 1 90 ? -8.096 10.729 12.998 1.00 95.19 90 PHE A C 1
ATOM 756 O O . PHE A 1 90 ? -8.675 11.811 12.850 1.00 95.19 90 PHE A O 1
ATOM 763 N N . ALA A 1 91 ? -8.256 9.728 12.129 1.00 94.00 91 ALA A N 1
ATOM 764 C CA . ALA A 1 91 ? -9.118 9.804 10.954 1.00 94.00 91 ALA A CA 1
ATOM 765 C C . ALA A 1 91 ? -10.594 10.019 11.333 1.00 94.00 91 ALA A C 1
ATOM 767 O O . ALA A 1 91 ? -11.279 10.850 10.729 1.00 94.00 91 ALA A O 1
ATOM 768 N N . LYS A 1 92 ? -11.071 9.330 12.377 1.00 92.94 92 LYS A N 1
ATOM 769 C CA . LYS A 1 92 ? -12.422 9.503 12.925 1.00 92.94 92 LYS A CA 1
ATOM 770 C C . LYS A 1 92 ? -12.647 10.929 13.438 1.00 92.94 92 LYS A C 1
ATOM 772 O O . LYS A 1 92 ? -13.602 11.571 13.006 1.00 92.94 92 LYS A O 1
ATOM 777 N N . GLN A 1 93 ? -11.741 11.449 14.267 1.00 92.62 93 GLN A N 1
ATOM 778 C CA . GLN A 1 93 ? -11.820 12.823 14.785 1.00 92.62 93 GLN A CA 1
ATOM 779 C C . GLN A 1 93 ? -11.796 13.861 13.659 1.00 92.62 93 GLN A C 1
ATOM 781 O O . GLN A 1 93 ? -12.545 14.836 13.677 1.00 92.62 93 GLN A O 1
ATOM 786 N N . THR A 1 94 ? -10.945 13.652 12.653 1.00 90.25 94 THR A N 1
ATOM 787 C CA . THR A 1 94 ? -10.881 14.517 11.470 1.00 90.25 94 THR A CA 1
ATOM 788 C C . THR A 1 94 ? -12.225 14.537 10.748 1.00 90.25 94 THR A C 1
ATOM 790 O O . THR A 1 94 ? -12.756 15.609 10.474 1.00 90.25 94 THR A O 1
ATOM 793 N N . ARG A 1 95 ? -12.828 13.369 10.498 1.00 87.88 95 ARG A N 1
ATOM 794 C CA . ARG A 1 95 ? -14.138 13.268 9.841 1.00 87.88 95 ARG A CA 1
ATOM 795 C C . ARG A 1 95 ? -15.248 13.972 10.628 1.00 87.88 95 ARG A C 1
ATOM 797 O O . ARG A 1 95 ? -16.086 14.632 10.018 1.00 87.88 95 ARG A O 1
ATOM 804 N N . GLU A 1 96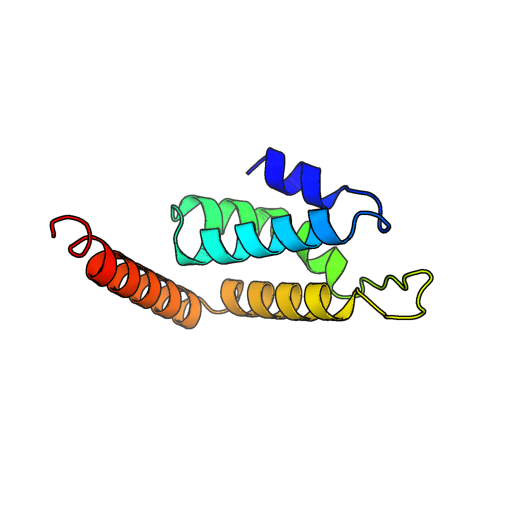 ? -15.252 13.853 11.953 1.00 87.31 96 GLU A N 1
ATOM 805 C CA . GLU A 1 96 ? -16.238 14.507 12.824 1.00 87.31 96 GLU A CA 1
ATOM 806 C C . GLU A 1 96 ? -16.175 16.036 12.699 1.00 87.31 96 GLU A C 1
ATOM 808 O O . GLU A 1 96 ? -17.218 16.667 12.508 1.00 87.31 96 GLU A O 1
ATOM 813 N N . LYS A 1 97 ? -14.966 16.620 12.671 1.00 85.31 97 LYS A N 1
ATOM 814 C CA . LYS A 1 97 ? -14.752 18.072 12.492 1.00 85.31 97 LYS A CA 1
ATOM 815 C C . LYS A 1 97 ? -15.340 18.617 11.188 1.00 85.31 97 LYS A C 1
ATOM 817 O O . LYS A 1 97 ? -15.852 19.731 11.173 1.00 85.31 97 LYS A O 1
ATOM 822 N N . PHE A 1 98 ? -15.294 17.843 10.105 1.00 77.25 98 PHE A N 1
ATOM 823 C CA . PHE A 1 98 ? -15.829 18.260 8.803 1.00 77.25 98 PHE A CA 1
ATOM 824 C C . PHE A 1 98 ? -17.319 17.939 8.617 1.00 77.25 98 PHE A C 1
ATOM 826 O O . PHE A 1 98 ? -17.959 18.530 7.750 1.00 77.25 98 PHE A O 1
ATOM 833 N N . SER A 1 99 ? -17.902 17.055 9.435 1.00 67.88 99 SER A N 1
ATOM 834 C CA . SER A 1 99 ? -19.326 16.698 9.328 1.00 67.88 99 SER A CA 1
ATOM 835 C C . SER A 1 99 ? -20.283 17.842 9.701 1.00 67.88 99 SER A C 1
ATOM 837 O O . SER A 1 99 ? -21.427 17.834 9.259 1.00 67.88 99 SER A O 1
ATOM 839 N N . GLY A 1 100 ? -19.810 18.855 10.439 1.00 61.88 100 GLY A N 1
ATOM 840 C CA . GLY A 1 100 ? -20.596 20.030 10.841 1.00 61.88 100 GLY A CA 1
ATOM 841 C C . GLY A 1 100 ? -20.469 21.265 9.939 1.00 61.88 100 GLY A C 1
ATOM 842 O O . GLY A 1 100 ? -21.165 22.245 10.176 1.00 61.88 100 GLY A O 1
ATOM 843 N N . ILE A 1 101 ? -19.607 21.248 8.914 1.00 62.12 101 ILE A N 1
ATOM 844 C CA . ILE A 1 101 ? -19.318 22.432 8.069 1.00 62.12 101 ILE A CA 1
ATOM 845 C C . ILE A 1 101 ? -20.319 22.570 6.899 1.00 62.12 101 ILE A C 1
ATOM 847 O O . ILE A 1 101 ? -20.304 23.551 6.170 1.00 62.12 101 ILE A O 1
ATOM 851 N N . SER A 1 102 ? -21.240 21.616 6.728 1.00 57.50 102 SER A N 1
ATOM 852 C CA . SER A 1 102 ? -22.186 21.576 5.598 1.00 57.50 102 SER A CA 1
ATOM 853 C C . SER A 1 102 ? -23.550 22.251 5.846 1.00 57.50 102 SER A C 1
ATOM 855 O O . SER A 1 102 ? -24.446 22.089 5.026 1.00 57.50 102 SER A O 1
ATOM 857 N N . ASN A 1 103 ? -23.707 23.041 6.918 1.00 52.69 103 ASN A N 1
ATOM 858 C CA . ASN A 1 103 ? -24.935 23.802 7.214 1.00 52.69 103 ASN A CA 1
ATOM 859 C C . ASN A 1 103 ? -24.682 25.317 7.402 1.00 52.69 103 ASN A C 1
ATOM 861 O O . ASN A 1 103 ? -25.182 25.905 8.363 1.00 52.69 103 ASN A O 1
ATOM 865 N N . GLN A 1 104 ? -23.913 25.949 6.510 1.00 40.53 104 GLN A N 1
ATOM 866 C CA . GLN A 1 104 ? -23.884 27.412 6.349 1.00 40.53 104 GLN A CA 1
ATOM 867 C C . GLN A 1 104 ? -23.855 27.795 4.874 1.00 40.53 104 GLN A C 1
ATOM 869 O O . GLN A 1 104 ? -23.139 27.109 4.111 1.00 40.53 104 GLN A O 1
#

Sequence (104 aa):
MKHLWEKLQSKPKEWRRIAKAIHVMDYLVKNGAPRVIQDIKDDLFKIRAFSTFTFKESTGVEQGFELRDKVQQLDTLLNDPNKLKYEREFAKQTREKFSGISNQ

pLDDT: mean 92.08, std 9.38, range [40.53, 97.25]

Solvent-accessible surface area (backbone atoms only — not comparable to full-atom values): 5944 Å² total; per-residue (Å²): 110,72,70,49,58,58,33,59,71,49,59,76,94,44,44,70,51,32,44,52,34,52,53,51,50,51,48,34,62,37,71,47,60,74,66,53,45,54,61,45,60,80,48,40,67,72,51,56,66,37,57,77,42,74,42,69,49,97,89,69,52,70,64,18,62,66,46,21,53,52,38,50,52,46,51,54,40,74,74,30,67,67,59,41,51,51,49,28,52,51,44,51,54,53,52,56,68,58,69,70,68,82,81,122

Foldseek 3Di:
DVVLLVQLPDDLVVVVSNLVSLVVLLVCLQANDPVSLVVCVVVLVSLVVLLPDWDADPVRDIDSVSSNVSNVVSVVLSVDPVNSVVSNVVNVVVVVVVVPPPPD

Nearest PDB structures (foldseek):
  5lp0-assembly4_D  TM=9.564E-01  e=1.177E-06  Danio rerio
  7b2l-assembly1_A  TM=9.346E-01  e=1.053E-06  Saccharomyces cerevisiae S288C
  2qy7-assembly3_C  TM=9.417E-01  e=1.392E-06  Homo sapiens
  1eyh-assembly1_A  TM=9.451E-01  e=1.645E-06  Rattus norvegicus
  5ucc-assembly1_A  TM=9.440E-01  e=4.492E-06  Candida albicans SC5314

Mean predicted aligned error: 4.48 Å

Secondary structure (DSSP, 8-state):
-HHHHHHHTS-GGGHHHHHHHHHHHHHHHHHS-HHHHHHHHHTHHHHHTTTT---B-TTS-B-HHHHHHHHHHHHHHHH-HHHHHHHHHHHHHHHHHHHTTT--

Radius of gyration: 15.57 Å; Cα contacts (8 Å, |Δi|>4): 83; chains: 1; bounding box: 37×39×40 Å

Organism: NCBI:txid197538